Protein AF-A0A7V1ICS5-F1 (afdb_monomer_lite)

Sequence (175 aa):
MASPKKKTAAPRAAGSDAAPSGAFDLAAFSRDRLQLRTAEVECAELRRWFPEGSRPVFVVRGLNGEEFYGVREAVARRRDLQAIAGRLLSGQGEAIAEAIEE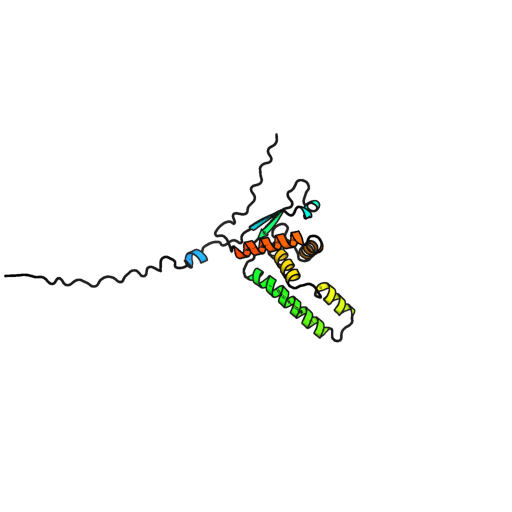FYGGVPDEYARRVEILVAGCVAPALDRPAALKIFKYFPSVGHQLAEQILRLTGEGACVGESSGCGGTPASATT

Radius of gyration: 28.71 Å; chains: 1; bounding box: 53×96×88 Å

Secondary structure (DSSP, 8-state):
--------PPPPPPPP----TT---HHHHHHS-EE--EEEEE-GGGGGGSPTTS--EEEEE---HHHHHHHHHHHHHHHHHHHHHHHHSTTS-HHHHHHHHHHTSS--HHHHHHHHHHHHHEEETBPPHHHHHHHHHH-HHHHHHHHHHHHHHHHT-PEESS-S----PPP----

pLDDT: mean 79.12, std 20.8, range [34.59, 98.62]

Structure (mmCIF, N/CA/C/O backbone):
data_AF-A0A7V1ICS5-F1
#
_entry.id   AF-A0A7V1ICS5-F1
#
loop_
_atom_site.group_PDB
_atom_site.id
_atom_site.type_symbol
_atom_site.label_atom_id
_atom_site.label_alt_id
_atom_site.label_comp_id
_atom_site.label_asym_id
_atom_site.label_entity_id
_atom_site.label_seq_id
_atom_site.pdbx_PDB_ins_code
_atom_site.Cartn_x
_atom_site.Cartn_y
_atom_site.Cartn_z
_atom_site.occupancy
_atom_site.B_iso_or_equiv
_atom_site.auth_seq_id
_atom_site.auth_comp_id
_atom_site.auth_asym_id
_atom_site.auth_atom_id
_atom_site.pdbx_PDB_model_num
ATOM 1 N N . MET A 1 1 ? -34.045 -62.809 57.192 1.00 41.44 1 MET A N 1
ATOM 2 C CA . MET A 1 1 ? -32.737 -63.004 56.525 1.00 41.44 1 MET A CA 1
ATOM 3 C C . MET A 1 1 ? -32.599 -62.002 55.381 1.00 41.44 1 MET A C 1
ATOM 5 O O . MET A 1 1 ? -33.609 -61.515 54.895 1.00 41.44 1 MET A O 1
ATOM 9 N N . ALA A 1 2 ? -31.357 -61.637 55.071 1.00 39.16 2 ALA A N 1
ATOM 10 C CA . ALA A 1 2 ? -30.881 -60.458 54.342 1.00 39.16 2 ALA A CA 1
ATOM 11 C C . ALA A 1 2 ? -31.347 -60.266 52.872 1.00 39.16 2 ALA A C 1
ATOM 13 O O . ALA A 1 2 ? -31.443 -61.233 52.130 1.00 39.16 2 ALA A O 1
ATOM 14 N N . SER A 1 3 ? -31.587 -58.988 52.511 1.00 37.19 3 SER A N 1
ATOM 15 C CA . SER A 1 3 ? -31.139 -58.172 51.344 1.00 37.19 3 SER A CA 1
ATOM 16 C C . SER A 1 3 ? -30.594 -58.821 50.041 1.00 37.19 3 SER A C 1
ATOM 18 O O . SER A 1 3 ? -29.987 -59.881 50.118 1.00 37.19 3 SER A O 1
ATOM 20 N N . PRO A 1 4 ? -30.476 -58.080 48.900 1.00 46.00 4 PRO A N 1
ATOM 21 C CA . PRO A 1 4 ? -31.303 -56.988 48.339 1.00 46.00 4 PRO A CA 1
ATOM 22 C C . PRO A 1 4 ? -31.427 -56.959 46.772 1.00 46.00 4 PRO A C 1
ATOM 24 O O . PRO A 1 4 ? -30.744 -57.660 46.036 1.00 46.00 4 PRO A O 1
ATOM 27 N N . LYS A 1 5 ? -32.296 -56.049 46.291 1.00 45.88 5 LYS A N 1
ATOM 28 C CA . LYS A 1 5 ? -32.409 -55.322 44.991 1.00 45.88 5 LYS A CA 1
ATOM 29 C C . LYS A 1 5 ? -31.424 -55.610 43.826 1.00 45.88 5 LYS A C 1
ATOM 31 O O . LYS A 1 5 ? -30.224 -55.394 43.960 1.00 45.88 5 LYS A O 1
ATOM 36 N N . LYS A 1 6 ? -31.974 -55.722 42.602 1.00 42.91 6 LYS A N 1
ATOM 37 C CA . LYS A 1 6 ? -31.404 -55.102 41.380 1.00 42.91 6 LYS A CA 1
ATOM 38 C C . LYS A 1 6 ? -32.488 -54.367 40.581 1.00 42.91 6 LYS A C 1
ATOM 40 O O . LYS A 1 6 ? -33.445 -54.963 40.107 1.00 42.91 6 LYS A O 1
ATOM 45 N N . LYS A 1 7 ? -32.321 -53.046 40.490 1.00 39.53 7 LYS A N 1
ATOM 46 C CA . LYS A 1 7 ? -33.138 -52.091 39.735 1.00 39.53 7 LYS A CA 1
ATOM 47 C C . LYS A 1 7 ? -32.432 -51.885 38.392 1.00 39.53 7 LYS A C 1
ATOM 49 O O . LYS A 1 7 ? -31.318 -51.367 38.376 1.00 39.53 7 LYS A O 1
ATOM 54 N N . THR A 1 8 ? -33.027 -52.349 37.301 1.00 40.03 8 THR A N 1
ATOM 55 C CA . THR A 1 8 ? -32.467 -52.228 35.949 1.00 40.03 8 THR A CA 1
ATOM 56 C C . THR A 1 8 ? -32.634 -50.784 35.475 1.00 40.03 8 THR A C 1
ATOM 58 O O . THR A 1 8 ? -33.755 -50.292 35.372 1.00 40.03 8 THR A O 1
ATOM 61 N N . ALA A 1 9 ? -31.521 -50.078 35.272 1.00 37.91 9 ALA A N 1
ATOM 62 C CA . ALA A 1 9 ? -31.501 -48.704 34.782 1.00 37.91 9 ALA A CA 1
ATOM 63 C C . ALA A 1 9 ? -31.529 -48.675 33.245 1.00 37.91 9 ALA A C 1
ATOM 65 O O . ALA A 1 9 ? -30.854 -49.470 32.593 1.00 37.91 9 ALA A O 1
ATOM 66 N N . ALA A 1 10 ? -32.317 -47.748 32.698 1.00 40.50 10 ALA A N 1
ATOM 67 C CA . ALA A 1 10 ? -32.414 -47.425 31.278 1.00 40.50 10 ALA A CA 1
ATOM 68 C C . ALA A 1 10 ? -31.088 -46.862 30.716 1.00 40.50 10 ALA A C 1
ATOM 70 O O . ALA A 1 10 ? -30.304 -46.284 31.477 1.00 40.50 10 ALA A O 1
ATOM 71 N N . PRO A 1 11 ? -30.830 -46.993 29.400 1.00 39.47 11 PRO A N 1
ATOM 72 C CA . PRO A 1 11 ? -29.619 -46.469 28.785 1.00 39.47 11 PRO A CA 1
ATOM 73 C C . PRO A 1 11 ? -29.602 -44.936 28.824 1.00 39.47 11 PRO A C 1
ATOM 75 O O . PRO A 1 11 ? -30.576 -44.255 28.505 1.00 39.47 11 PRO A O 1
ATOM 78 N N . ARG A 1 12 ? -28.458 -44.417 29.266 1.00 34.59 12 ARG A N 1
ATOM 79 C CA . ARG A 1 12 ? -28.124 -43.003 29.431 1.00 34.59 12 ARG A CA 1
ATOM 80 C C . ARG A 1 12 ? -28.048 -42.343 28.049 1.00 34.59 12 ARG A C 1
ATOM 82 O O . ARG A 1 12 ? -27.371 -42.863 27.166 1.00 34.59 12 ARG A O 1
ATOM 89 N N . ALA A 1 13 ? -28.752 -41.224 27.882 1.00 39.72 13 ALA A N 1
ATOM 90 C CA . ALA A 1 13 ? -28.724 -40.402 26.677 1.00 39.72 13 ALA A CA 1
ATOM 91 C C . ALA A 1 13 ? -27.282 -40.061 26.265 1.00 39.72 13 ALA A C 1
ATOM 93 O O . ALA A 1 13 ? -26.437 -39.778 27.121 1.00 39.72 13 ALA A O 1
ATOM 94 N N . ALA A 1 14 ? -27.039 -40.116 24.954 1.00 39.94 14 ALA A N 1
ATOM 95 C CA . ALA A 1 14 ? -25.795 -39.725 24.313 1.00 39.94 14 ALA A CA 1
ATOM 96 C C . ALA A 1 14 ? -25.357 -38.340 24.807 1.00 39.94 14 ALA A C 1
ATOM 98 O O . ALA A 1 14 ? -26.147 -37.394 24.834 1.00 39.94 14 ALA A O 1
ATOM 99 N N . GLY A 1 15 ? -24.104 -38.270 25.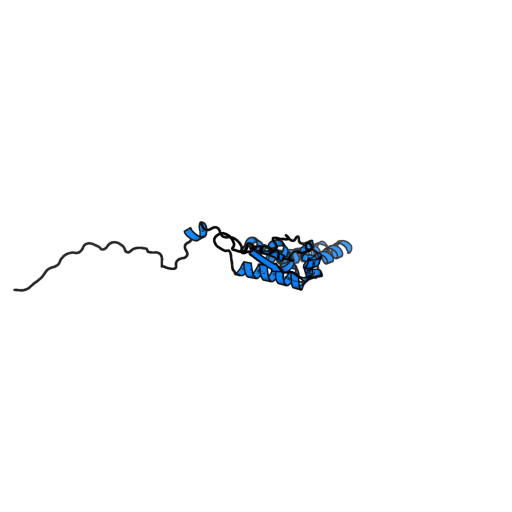256 1.00 39.50 15 GLY A N 1
ATOM 100 C CA . GLY A 1 15 ? -23.466 -37.044 25.702 1.00 39.50 15 GLY A CA 1
ATOM 101 C C . GLY A 1 15 ? -23.494 -35.988 24.605 1.00 39.50 15 GLY A C 1
ATOM 102 O O . GLY A 1 15 ? -23.328 -36.294 23.427 1.00 39.50 15 GLY A O 1
ATOM 103 N N . SER A 1 16 ? -23.725 -34.753 25.036 1.00 46.81 16 SER A N 1
ATOM 104 C CA . SER A 1 16 ? -23.629 -33.539 24.244 1.00 46.81 16 SER A CA 1
ATOM 105 C C . SER A 1 16 ? -22.319 -33.496 23.463 1.00 46.81 16 SER A C 1
ATOM 107 O O . SER A 1 16 ? -21.244 -33.430 24.065 1.00 46.81 16 SER A O 1
ATOM 109 N N . ASP A 1 17 ? -22.426 -33.458 22.140 1.00 46.72 17 ASP A N 1
ATOM 110 C CA . ASP A 1 17 ? -21.355 -33.043 21.240 1.00 46.72 17 ASP A CA 1
ATOM 111 C C . ASP A 1 17 ? -21.204 -31.516 21.352 1.00 46.72 17 ASP A C 1
ATOM 113 O O . ASP A 1 17 ? -21.601 -30.735 20.489 1.00 46.72 17 ASP A O 1
ATOM 117 N N . ALA A 1 18 ? -20.769 -31.066 22.529 1.00 53.94 18 ALA A N 1
ATOM 118 C CA . ALA A 1 18 ? -20.377 -29.689 22.733 1.00 53.94 18 ALA A CA 1
ATOM 119 C C . ALA A 1 18 ? -19.012 -29.536 22.067 1.00 53.94 18 ALA A C 1
ATOM 121 O O . ALA A 1 18 ? -18.021 -30.088 22.552 1.00 53.94 18 ALA A O 1
ATOM 122 N N . ALA A 1 19 ? -18.979 -28.811 20.945 1.00 52.47 19 ALA A N 1
ATOM 123 C CA . ALA A 1 19 ? -17.743 -28.352 20.326 1.00 52.47 19 ALA A CA 1
ATOM 124 C C . ALA A 1 19 ? -16.779 -27.853 21.421 1.00 52.47 19 ALA A C 1
ATOM 126 O O . ALA A 1 19 ? -17.234 -27.199 22.369 1.00 52.47 19 ALA A O 1
ATOM 127 N N . PRO A 1 20 ? -15.474 -28.174 21.344 1.00 57.44 20 PRO A N 1
ATOM 128 C CA . PRO A 1 20 ? -14.544 -27.840 22.413 1.00 57.44 20 PRO A CA 1
ATOM 129 C C . PRO A 1 20 ? -14.607 -26.334 22.678 1.00 57.44 20 PRO A C 1
ATOM 131 O O . PRO A 1 20 ? -14.539 -25.537 21.743 1.00 57.44 20 PRO A O 1
ATOM 134 N N . SER A 1 21 ? -14.777 -25.938 23.942 1.00 62.06 21 SER A N 1
ATOM 135 C CA . SER A 1 21 ? -14.784 -24.536 24.363 1.00 62.06 21 SER A CA 1
ATOM 136 C C . SER A 1 21 ? -13.425 -23.918 24.019 1.00 62.06 21 SER A C 1
ATOM 138 O O . SER A 1 21 ? -12.446 -24.137 24.732 1.00 62.06 21 SER A O 1
ATOM 140 N N . GLY A 1 22 ? -13.356 -23.236 22.874 1.00 69.25 22 GLY A N 1
ATOM 141 C CA . GLY A 1 22 ? -12.111 -22.808 22.225 1.00 69.25 22 GLY A CA 1
ATOM 142 C C . GLY A 1 22 ? -12.041 -23.098 20.718 1.00 69.25 22 GLY A C 1
ATOM 143 O O . GLY A 1 22 ? -11.083 -22.683 20.072 1.00 69.25 22 GLY A O 1
ATOM 144 N N . ALA A 1 23 ? -13.028 -23.789 20.139 1.00 87.69 23 ALA A N 1
ATOM 145 C CA . ALA A 1 23 ? -13.148 -23.943 18.693 1.00 87.69 23 ALA A CA 1
ATOM 146 C C . ALA A 1 23 ? -13.388 -22.586 18.012 1.00 87.69 23 ALA A C 1
ATOM 148 O O . ALA A 1 23 ? -14.118 -21.738 18.525 1.00 87.69 23 ALA A O 1
ATOM 149 N N . PHE A 1 24 ? -12.789 -22.396 16.837 1.00 90.81 24 PHE A N 1
ATOM 150 C CA . PHE A 1 24 ? -13.015 -21.211 16.016 1.00 90.81 24 PHE A CA 1
ATOM 151 C C . PHE A 1 24 ? -14.467 -21.174 15.517 1.00 90.81 24 PHE A C 1
ATOM 153 O O . PHE A 1 24 ? -14.910 -22.096 14.828 1.00 90.81 24 PHE A O 1
ATOM 160 N N . ASP A 1 25 ? -15.203 -20.110 15.845 1.00 93.00 25 ASP A N 1
ATOM 161 C CA . ASP A 1 25 ? -16.579 -19.922 15.382 1.00 93.00 25 ASP A CA 1
ATOM 162 C C . ASP A 1 25 ? -16.593 -19.436 13.922 1.00 93.00 25 ASP A C 1
ATOM 164 O O . ASP A 1 25 ? -16.607 -18.238 13.628 1.00 93.00 25 ASP A O 1
ATOM 168 N N . LEU A 1 26 ? -16.598 -20.397 12.992 1.00 93.62 26 LEU A N 1
ATOM 169 C CA . LEU A 1 26 ? -16.688 -20.141 11.549 1.00 93.62 26 LEU A CA 1
ATOM 170 C C . LEU A 1 26 ? -17.948 -19.359 11.169 1.00 93.62 26 LEU A C 1
ATOM 172 O O . LEU A 1 26 ? -17.922 -18.571 10.220 1.00 93.62 26 LEU A O 1
ATOM 176 N N . ALA A 1 27 ? -19.053 -19.580 11.882 1.00 92.69 27 ALA A N 1
ATOM 177 C CA . ALA A 1 27 ? -20.317 -18.939 11.570 1.00 92.69 27 ALA A CA 1
ATOM 178 C C . ALA A 1 27 ? -20.298 -17.465 11.990 1.00 92.69 27 ALA A C 1
ATOM 180 O O . ALA A 1 27 ? -20.781 -16.626 11.235 1.00 92.69 27 ALA A O 1
ATOM 181 N N . ALA A 1 28 ? -19.726 -17.135 13.152 1.00 89.19 28 ALA A N 1
ATOM 182 C CA . ALA A 1 28 ? -19.505 -15.747 13.558 1.00 89.19 28 ALA A CA 1
ATOM 183 C C . ALA A 1 28 ? -18.521 -15.042 12.620 1.00 89.19 28 ALA A C 1
ATOM 185 O O . ALA A 1 28 ? -18.873 -14.013 12.050 1.00 89.19 28 ALA A O 1
ATOM 186 N N . PHE A 1 29 ? -17.361 -15.649 12.350 1.00 91.81 29 PHE A N 1
ATOM 187 C CA . PHE A 1 29 ? -16.353 -15.071 11.458 1.00 91.81 29 PHE A CA 1
ATOM 188 C C . PHE A 1 29 ? -16.905 -14.733 10.065 1.00 91.81 29 PHE A C 1
ATOM 190 O O . PHE A 1 29 ? -16.600 -13.681 9.516 1.00 91.81 29 PHE A O 1
ATOM 197 N N . SER A 1 30 ? -17.746 -15.607 9.505 1.00 91.69 30 SER A N 1
ATOM 198 C CA . SER A 1 30 ? -18.333 -15.399 8.174 1.00 91.69 30 SER A CA 1
ATOM 199 C C . SER A 1 30 ? -19.430 -14.328 8.148 1.00 91.69 30 SER A C 1
ATOM 201 O O . SER A 1 30 ? -19.736 -13.797 7.083 1.00 91.69 30 SER A O 1
ATOM 203 N N . ARG A 1 31 ? -20.064 -14.039 9.292 1.00 92.88 31 ARG A N 1
ATOM 204 C CA . ARG A 1 31 ? -21.103 -13.002 9.409 1.00 92.88 31 ARG A CA 1
ATOM 205 C C . ARG A 1 31 ? -20.524 -11.629 9.729 1.00 92.88 31 ARG A C 1
ATOM 207 O O . ARG A 1 31 ? -21.121 -10.623 9.351 1.00 92.88 31 ARG A O 1
ATOM 214 N N . ASP A 1 32 ? -19.414 -11.589 10.455 1.00 92.88 32 ASP A N 1
ATOM 215 C CA . ASP A 1 32 ? -18.827 -10.350 10.940 1.00 92.88 32 ASP A CA 1
ATOM 216 C C . ASP A 1 32 ? -18.281 -9.491 9.795 1.00 92.88 32 ASP A C 1
ATOM 218 O O . ASP A 1 32 ? -17.622 -9.960 8.865 1.00 92.88 32 ASP A O 1
ATOM 222 N N . ARG A 1 33 ? -18.526 -8.179 9.878 1.00 91.38 33 ARG A N 1
ATOM 223 C CA . ARG A 1 33 ? -17.944 -7.220 8.939 1.00 91.38 33 ARG A CA 1
ATOM 224 C C . ARG A 1 33 ? -16.514 -6.914 9.364 1.00 91.38 33 ARG A C 1
ATOM 226 O O . ARG A 1 33 ? -16.293 -6.177 10.323 1.00 91.38 33 ARG A O 1
ATOM 233 N N . LEU A 1 34 ? -15.563 -7.455 8.613 1.00 92.44 34 LEU A N 1
ATOM 234 C CA . LEU A 1 34 ? -14.142 -7.189 8.790 1.00 92.44 34 LEU A CA 1
ATOM 235 C C . LEU A 1 34 ? -13.733 -5.947 7.995 1.00 92.44 34 LEU A C 1
ATOM 237 O O . LEU A 1 34 ? -13.977 -5.860 6.791 1.00 92.44 34 LEU A O 1
ATOM 241 N N . GLN A 1 35 ? -13.103 -4.987 8.667 1.00 92.31 35 GLN A N 1
ATOM 242 C CA . GLN A 1 35 ? -12.576 -3.773 8.050 1.00 92.31 35 GLN A CA 1
ATOM 243 C C . GLN A 1 35 ? -11.074 -3.654 8.282 1.00 92.31 35 GLN A C 1
ATOM 245 O O . GLN A 1 35 ? -10.571 -3.899 9.382 1.00 92.31 35 GLN A O 1
ATOM 250 N N . LEU A 1 36 ? -10.349 -3.258 7.237 1.00 95.19 36 LEU A N 1
ATOM 251 C CA . LEU A 1 36 ? -8.921 -2.979 7.343 1.00 95.19 36 LEU A CA 1
ATOM 252 C C . LEU A 1 36 ? -8.712 -1.785 8.271 1.00 95.19 36 LEU A C 1
ATOM 254 O O . LEU A 1 36 ? -9.399 -0.770 8.163 1.00 95.19 36 LEU A O 1
ATOM 258 N N . ARG A 1 37 ? -7.750 -1.915 9.181 1.00 95.50 37 ARG A N 1
ATOM 259 C CA . ARG A 1 37 ? -7.400 -0.844 10.112 1.00 95.50 37 ARG A CA 1
ATOM 260 C C . ARG A 1 37 ? -6.864 0.362 9.354 1.00 95.50 37 ARG A C 1
ATOM 262 O O . ARG A 1 37 ? -6.141 0.194 8.371 1.00 95.50 37 ARG A O 1
ATOM 269 N N . THR A 1 38 ? -7.166 1.551 9.861 1.00 96.69 38 THR A N 1
ATOM 270 C CA . THR A 1 38 ? -6.653 2.834 9.378 1.00 96.69 38 THR A CA 1
ATOM 271 C C . THR A 1 38 ? -5.804 3.509 10.453 1.00 96.69 38 THR A C 1
ATOM 273 O O . THR A 1 38 ? -5.963 3.242 11.645 1.00 96.69 38 THR A O 1
ATOM 276 N N . ALA A 1 39 ? -4.886 4.381 10.044 1.00 96.94 39 ALA A N 1
ATOM 277 C CA . ALA A 1 39 ? -4.153 5.252 10.955 1.00 96.94 39 ALA A CA 1
ATOM 278 C C . ALA A 1 39 ? -3.798 6.583 10.293 1.00 96.94 39 ALA A C 1
ATOM 280 O O . ALA A 1 39 ? -3.564 6.646 9.085 1.00 96.94 39 ALA A O 1
ATOM 281 N N . GLU A 1 40 ? -3.707 7.621 11.118 1.00 97.75 40 GLU A N 1
ATOM 282 C CA . GLU A 1 40 ? -3.146 8.916 10.747 1.00 97.75 40 GLU A CA 1
ATOM 283 C C . GLU A 1 40 ? -1.628 8.922 10.965 1.00 97.75 40 GLU A C 1
ATOM 285 O O . GLU A 1 40 ? -1.128 8.486 12.003 1.00 97.75 40 GLU A O 1
ATOM 290 N N . VAL A 1 41 ? -0.894 9.438 9.984 1.00 97.44 41 VAL A N 1
ATOM 291 C CA . VAL A 1 41 ? 0.560 9.603 10.006 1.00 97.44 41 VAL A CA 1
ATOM 292 C C . VAL A 1 41 ? 0.874 11.057 9.712 1.00 97.44 41 VAL A C 1
ATOM 294 O O . VAL A 1 41 ? 0.573 11.555 8.631 1.00 97.44 41 VAL A O 1
ATOM 297 N N . GLU A 1 42 ? 1.472 11.752 10.672 1.00 96.81 42 GLU A N 1
ATOM 298 C CA . GLU A 1 42 ? 1.903 13.133 10.472 1.00 96.81 42 GLU A CA 1
ATOM 299 C C . GLU A 1 42 ? 3.230 13.177 9.699 1.00 96.81 42 GLU A C 1
ATOM 301 O O . GLU A 1 42 ? 4.184 12.476 10.041 1.00 96.81 42 GLU A O 1
ATOM 306 N N . CYS A 1 43 ? 3.269 13.994 8.645 1.00 95.88 43 CYS A N 1
ATOM 307 C CA . CYS A 1 43 ? 4.381 14.146 7.706 1.00 95.88 43 CYS A CA 1
ATOM 308 C C . CYS A 1 43 ? 4.789 15.625 7.624 1.00 95.88 43 CYS A C 1
ATOM 310 O O . CYS A 1 43 ? 4.509 16.317 6.638 1.00 95.88 43 CYS A O 1
ATOM 312 N N . ALA A 1 44 ? 5.420 16.131 8.685 1.00 95.12 44 ALA A N 1
ATOM 313 C CA . ALA A 1 44 ? 5.779 17.544 8.831 1.00 95.12 44 ALA A CA 1
ATOM 314 C C . ALA A 1 44 ? 6.664 18.067 7.682 1.00 95.12 44 ALA A C 1
ATOM 316 O O . ALA A 1 44 ? 6.535 19.214 7.257 1.00 95.12 44 ALA A O 1
ATOM 317 N N . GLU A 1 45 ? 7.507 17.213 7.110 1.00 96.00 45 GLU A N 1
ATOM 318 C CA . GLU A 1 45 ? 8.402 17.516 5.992 1.00 96.00 45 GLU A CA 1
ATOM 319 C C . GLU A 1 45 ? 7.642 17.872 4.707 1.00 96.00 45 GLU A C 1
ATOM 321 O O . GLU A 1 45 ? 8.155 18.5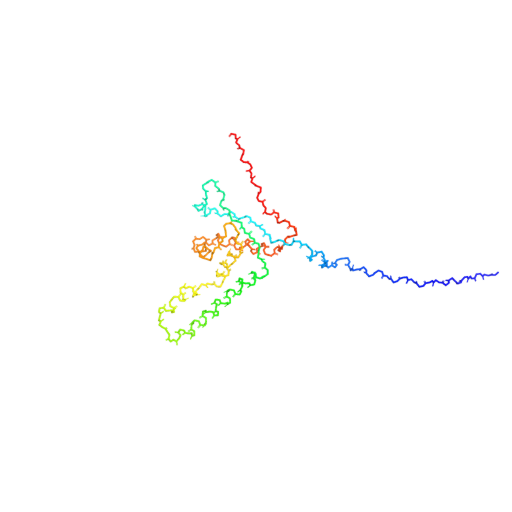93 3.848 1.00 96.00 45 GLU A O 1
ATOM 326 N N . LEU A 1 46 ? 6.396 17.408 4.580 1.00 96.12 46 LEU A N 1
ATOM 327 C CA . LEU A 1 46 ? 5.535 17.675 3.432 1.00 96.12 46 LEU A CA 1
ATOM 328 C C . LEU A 1 46 ? 4.612 18.884 3.640 1.00 96.12 46 LEU A C 1
ATOM 330 O O . LEU A 1 46 ? 3.812 19.196 2.758 1.00 96.12 46 LEU A O 1
ATOM 334 N N . ARG A 1 47 ? 4.738 19.612 4.760 1.00 95.06 47 ARG A N 1
ATOM 335 C CA . ARG A 1 47 ? 3.839 20.708 5.169 1.00 95.06 47 ARG A CA 1
ATOM 336 C C . ARG A 1 47 ? 3.511 21.709 4.065 1.00 95.06 47 ARG A C 1
ATOM 338 O O . ARG A 1 47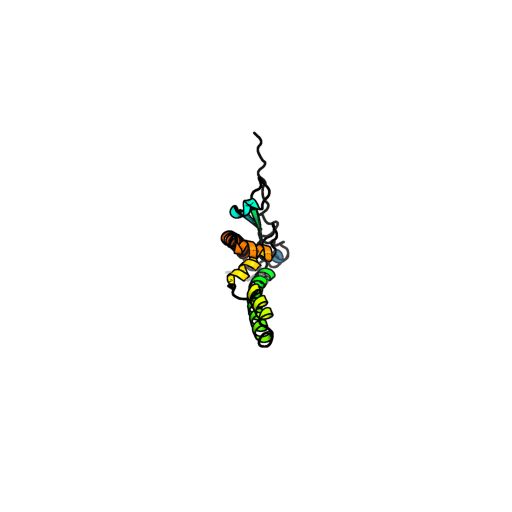 ? 2.360 22.126 3.967 1.00 95.06 47 ARG A O 1
ATOM 345 N N . ARG A 1 48 ? 4.495 22.074 3.236 1.00 96.44 48 ARG A N 1
ATOM 346 C CA . ARG A 1 48 ? 4.346 23.059 2.145 1.00 96.44 48 ARG A CA 1
ATOM 347 C C . ARG A 1 48 ? 3.330 22.666 1.065 1.00 96.44 48 ARG A C 1
ATOM 349 O O . ARG A 1 48 ? 2.958 23.517 0.267 1.00 96.44 48 ARG A O 1
ATOM 356 N N . TRP A 1 49 ? 2.938 21.393 0.992 1.00 95.94 49 TRP A N 1
ATOM 357 C CA . TRP A 1 49 ? 1.933 20.890 0.048 1.00 95.94 49 TRP A CA 1
ATOM 358 C C . TRP A 1 49 ? 0.562 20.659 0.694 1.00 95.94 49 TRP A C 1
ATOM 360 O O . TRP A 1 49 ? -0.363 20.232 0.010 1.00 95.94 49 TRP A O 1
ATOM 370 N N . PHE A 1 50 ? 0.418 20.959 1.986 1.00 94.12 50 PHE A N 1
ATOM 371 C CA . PHE A 1 50 ? -0.860 20.935 2.691 1.00 94.12 50 PHE A CA 1
ATOM 372 C C . PHE A 1 50 ? -1.420 22.355 2.841 1.00 94.12 50 PHE A C 1
ATOM 374 O O . PHE A 1 50 ? -0.633 23.301 2.945 1.00 94.12 50 PHE A O 1
ATOM 381 N N . PRO A 1 51 ? -2.756 22.527 2.908 1.00 94.31 51 PRO A N 1
ATOM 382 C CA . PRO A 1 51 ? -3.379 23.830 3.132 1.00 94.31 51 PRO A CA 1
ATOM 383 C C . PRO A 1 51 ? -2.793 24.558 4.344 1.00 94.31 51 PRO A C 1
ATOM 385 O O . PRO A 1 51 ? -2.489 23.937 5.371 1.00 94.31 51 PRO A O 1
ATOM 388 N N . GLU A 1 52 ? -2.648 25.875 4.254 1.00 91.94 52 GLU A N 1
ATOM 389 C CA . GLU A 1 52 ? -2.166 26.690 5.368 1.00 91.94 52 GLU A CA 1
ATOM 390 C C . GLU A 1 52 ? -3.042 26.486 6.618 1.00 91.94 52 GLU A C 1
ATOM 392 O O . GLU A 1 52 ? -4.237 26.216 6.528 1.00 91.94 52 GLU A O 1
ATOM 397 N N . GLY A 1 53 ? -2.427 26.474 7.802 1.00 89.38 53 GLY A N 1
ATOM 398 C CA . GLY A 1 53 ? -3.108 26.156 9.067 1.00 89.38 53 GLY A CA 1
ATOM 399 C C . GLY A 1 53 ? -3.481 24.678 9.307 1.00 89.38 53 GLY A C 1
ATOM 400 O O . GLY A 1 53 ? -3.707 24.310 10.453 1.00 89.38 53 GLY A O 1
ATOM 401 N N . SER A 1 54 ? -3.485 23.802 8.291 1.00 92.06 54 SER A N 1
ATOM 402 C CA . SER A 1 54 ? -3.822 22.371 8.476 1.00 92.06 54 SER A CA 1
ATOM 403 C C . SER A 1 54 ? -2.673 21.500 9.019 1.00 92.06 54 SER A C 1
ATOM 405 O O . SER A 1 54 ? -1.495 21.832 8.869 1.00 92.06 54 SER A O 1
ATOM 407 N N . ARG A 1 55 ? -3.001 20.355 9.63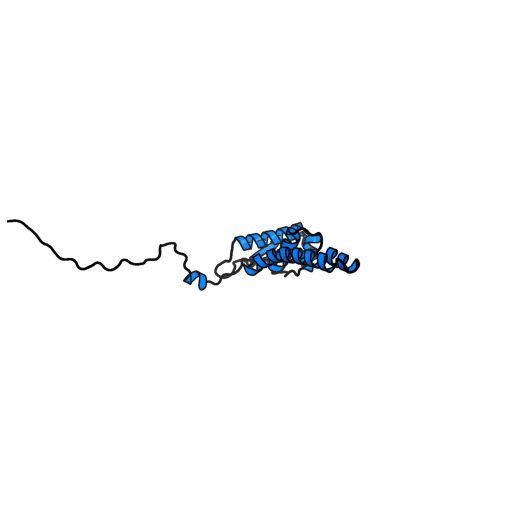7 1.00 93.81 55 ARG A N 1
ATOM 408 C CA . ARG A 1 55 ? -2.008 19.331 10.009 1.00 93.81 55 ARG A CA 1
ATOM 409 C C . ARG A 1 55 ? -1.632 18.501 8.769 1.00 93.81 55 ARG A C 1
ATOM 411 O O . ARG A 1 55 ? -2.543 18.021 8.095 1.00 93.81 55 ARG A O 1
ATOM 418 N N . PRO A 1 56 ? -0.336 18.302 8.458 1.00 95.75 56 PRO A N 1
ATOM 419 C CA . PRO A 1 56 ? 0.088 17.548 7.281 1.00 95.75 56 PRO A CA 1
ATOM 420 C C . PRO A 1 56 ? -0.013 16.039 7.529 1.00 95.75 56 PRO A C 1
ATOM 422 O O . PRO A 1 56 ? 0.984 15.374 7.795 1.00 95.75 56 PRO A O 1
ATOM 425 N N . VAL A 1 57 ? -1.234 15.510 7.503 1.00 97.38 57 VAL A N 1
ATOM 426 C CA . VAL A 1 57 ? -1.536 14.121 7.869 1.00 97.38 57 VAL A CA 1
ATOM 427 C C . VAL A 1 57 ? -1.868 13.288 6.637 1.00 97.38 57 VAL A C 1
ATOM 429 O O . VAL A 1 57 ? -2.655 13.698 5.786 1.00 97.38 57 VAL A O 1
ATOM 432 N N . PHE A 1 58 ? -1.290 12.092 6.585 1.00 97.94 58 PHE A N 1
ATOM 433 C CA . PHE A 1 58 ? -1.703 11.006 5.708 1.00 97.94 58 PHE A CA 1
ATOM 434 C C . PHE A 1 58 ? -2.596 10.033 6.474 1.00 97.94 58 PHE A C 1
ATOM 436 O O . PHE A 1 58 ? -2.239 9.579 7.557 1.00 97.94 58 PHE A O 1
ATOM 443 N N . VAL A 1 59 ? -3.722 9.650 5.884 1.00 98.06 59 VAL A N 1
ATOM 444 C CA . VAL A 1 59 ? -4.506 8.493 6.310 1.00 98.06 59 VAL A CA 1
ATOM 445 C C . VAL A 1 59 ? -4.045 7.294 5.498 1.00 98.06 59 VAL A C 1
ATOM 447 O O . VAL A 1 59 ? -4.110 7.300 4.265 1.00 98.06 59 VAL A O 1
ATOM 450 N N . VAL A 1 60 ? -3.592 6.257 6.191 1.00 98.44 60 VAL A N 1
ATOM 451 C CA . VAL A 1 60 ? -3.190 4.983 5.591 1.00 98.44 60 VAL A CA 1
ATOM 452 C C . VAL A 1 60 ? -4.026 3.840 6.144 1.00 98.44 60 VAL A C 1
ATOM 454 O O . VAL A 1 60 ? -4.631 3.969 7.208 1.00 98.44 60 VAL A O 1
ATOM 457 N N . ARG A 1 61 ? -4.040 2.708 5.443 1.00 98.06 61 ARG A N 1
ATOM 458 C CA . ARG A 1 61 ? -4.706 1.479 5.877 1.00 98.06 61 ARG A CA 1
ATOM 459 C C . ARG A 1 61 ? -3.811 0.255 5.747 1.00 98.06 61 ARG A C 1
ATOM 461 O O . ARG A 1 61 ? -2.854 0.264 4.979 1.00 98.06 61 ARG A O 1
ATOM 468 N N . GLY A 1 62 ? -4.164 -0.812 6.459 1.00 97.81 62 GLY A N 1
ATOM 469 C CA . GLY A 1 62 ? -3.623 -2.142 6.183 1.00 97.81 62 GLY A CA 1
ATOM 470 C C . GLY A 1 62 ? -3.990 -2.629 4.775 1.00 97.81 62 GLY A C 1
ATOM 471 O O . GLY A 1 62 ? -4.964 -2.164 4.175 1.00 97.81 62 GLY A O 1
ATOM 472 N N . LEU A 1 63 ? -3.210 -3.573 4.256 1.00 98.12 63 LEU A N 1
ATOM 473 C CA . LEU A 1 63 ? -3.468 -4.250 2.987 1.00 98.12 63 LEU A CA 1
ATOM 474 C C . LEU A 1 63 ? -4.336 -5.491 3.212 1.00 98.12 63 LEU A C 1
ATOM 476 O O . LEU A 1 63 ? -4.200 -6.175 4.228 1.00 98.12 63 LEU A O 1
ATOM 480 N N . ASN A 1 64 ? -5.205 -5.807 2.255 1.00 96.62 64 ASN A N 1
ATOM 481 C CA . ASN A 1 64 ? -5.842 -7.123 2.207 1.00 96.62 64 ASN A CA 1
ATOM 482 C C . ASN A 1 64 ? -4.880 -8.179 1.617 1.00 96.62 64 ASN A C 1
ATOM 484 O O . ASN A 1 64 ? -3.761 -7.866 1.207 1.00 96.62 64 ASN A O 1
ATOM 488 N N . GLY A 1 65 ? -5.307 -9.446 1.578 1.00 95.31 65 GLY A N 1
ATOM 489 C CA . GLY A 1 65 ? -4.470 -10.542 1.080 1.00 95.31 65 GLY A CA 1
ATOM 490 C C . GLY A 1 65 ? -4.044 -10.378 -0.383 1.00 95.31 65 GLY A C 1
ATOM 491 O O . GLY A 1 65 ? -2.871 -10.567 -0.700 1.00 95.31 65 GLY A O 1
ATOM 492 N N . GLU A 1 66 ? -4.967 -9.987 -1.264 1.00 96.44 66 GLU A N 1
ATOM 493 C CA . GLU A 1 66 ? -4.686 -9.803 -2.694 1.00 96.44 66 GLU A CA 1
ATOM 494 C C . GLU A 1 66 ? -3.694 -8.665 -2.931 1.00 96.44 66 GLU A C 1
ATOM 496 O O . GLU A 1 66 ? -2.755 -8.813 -3.706 1.00 96.44 66 GLU A O 1
ATOM 501 N N . GLU A 1 67 ? -3.843 -7.555 -2.215 1.00 96.88 67 GLU A N 1
ATOM 502 C CA . GLU A 1 67 ? -2.922 -6.422 -2.268 1.00 96.88 67 GLU A CA 1
ATOM 503 C C . GLU A 1 67 ? -1.554 -6.797 -1.704 1.00 96.88 67 GLU A C 1
ATOM 505 O O . GLU A 1 67 ? -0.532 -6.516 -2.326 1.00 96.88 67 GLU A O 1
ATOM 510 N N . PHE A 1 68 ? -1.516 -7.474 -0.553 1.00 95.56 68 PHE A N 1
ATOM 511 C CA . PHE A 1 68 ? -0.273 -7.881 0.096 1.00 95.56 68 PHE A CA 1
ATOM 512 C C . PHE A 1 68 ? 0.570 -8.806 -0.788 1.00 95.56 68 PHE A C 1
ATOM 514 O O . PHE A 1 68 ? 1.788 -8.638 -0.879 1.00 95.56 68 PHE A O 1
ATOM 521 N N . TYR A 1 69 ? -0.053 -9.772 -1.463 1.00 94.50 69 TYR A N 1
ATOM 522 C CA . TYR A 1 69 ? 0.660 -10.597 -2.436 1.00 94.50 69 TYR A CA 1
ATOM 523 C C . TYR A 1 69 ? 0.871 -9.860 -3.761 1.00 94.50 69 TYR A C 1
ATOM 525 O O . TYR A 1 69 ? 1.934 -9.995 -4.359 1.00 94.50 69 TYR A O 1
ATOM 533 N N . GLY A 1 70 ? -0.050 -8.990 -4.170 1.00 93.31 70 GLY A N 1
ATOM 534 C CA . GLY A 1 70 ? 0.070 -8.152 -5.361 1.00 93.31 70 GLY A CA 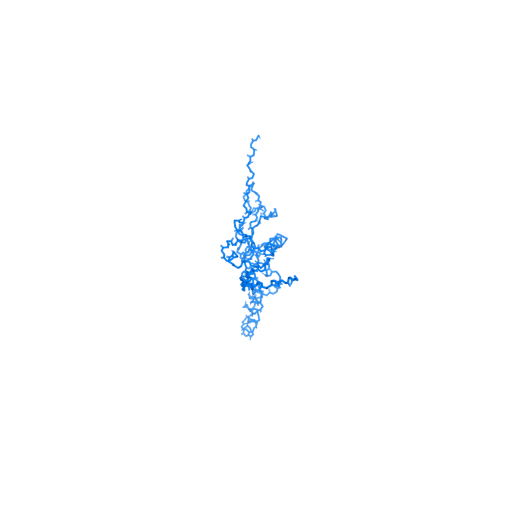1
ATOM 535 C C . GLY A 1 70 ? 1.305 -7.250 -5.342 1.00 93.31 70 GLY A C 1
ATOM 536 O O . GLY A 1 70 ? 2.010 -7.176 -6.352 1.00 93.31 70 GLY A O 1
ATOM 537 N N . VAL A 1 71 ? 1.623 -6.634 -4.195 1.00 92.88 71 VAL A N 1
ATOM 538 C CA . VAL A 1 71 ? 2.839 -5.817 -4.026 1.00 92.88 71 VAL A CA 1
ATOM 539 C C . VAL A 1 71 ? 4.120 -6.656 -4.045 1.00 92.88 71 VAL A C 1
ATOM 541 O O . VAL A 1 71 ? 5.162 -6.171 -4.479 1.00 92.88 71 VAL A O 1
ATOM 544 N N . ARG A 1 72 ? 4.069 -7.923 -3.609 1.00 88.94 72 ARG A N 1
ATOM 545 C CA . ARG A 1 72 ? 5.218 -8.848 -3.673 1.00 88.94 72 ARG A CA 1
ATOM 546 C C . ARG A 1 72 ? 5.452 -9.327 -5.101 1.00 88.94 72 ARG A C 1
ATOM 548 O O . ARG A 1 72 ? 6.580 -9.293 -5.583 1.00 88.94 72 ARG A O 1
ATOM 555 N N . GLU A 1 73 ? 4.379 -9.692 -5.790 1.00 87.06 73 GLU A N 1
ATOM 556 C CA . GLU A 1 73 ? 4.415 -10.123 -7.185 1.00 87.06 73 GLU A CA 1
ATOM 557 C C . GLU A 1 73 ? 4.816 -8.991 -8.130 1.00 87.06 73 GLU A C 1
ATOM 559 O O . GLU A 1 73 ? 5.462 -9.239 -9.139 1.00 87.06 73 GLU A O 1
ATOM 564 N N . ALA A 1 74 ? 4.498 -7.732 -7.816 1.00 79.31 74 ALA A N 1
ATOM 565 C CA . ALA A 1 74 ? 4.948 -6.590 -8.612 1.00 79.31 74 ALA A CA 1
ATOM 566 C C . ALA A 1 74 ? 6.482 -6.521 -8.732 1.00 79.31 74 ALA A C 1
ATOM 568 O O . ALA A 1 74 ? 7.003 -6.168 -9.790 1.00 79.31 74 ALA A O 1
ATOM 569 N N . VAL A 1 75 ? 7.204 -6.926 -7.683 1.00 77.44 75 VAL A N 1
ATOM 570 C CA . VAL A 1 75 ? 8.670 -7.017 -7.693 1.00 77.44 75 VAL A CA 1
ATOM 571 C C . VAL A 1 75 ? 9.144 -8.153 -8.602 1.00 77.44 75 VAL A C 1
ATOM 573 O O . VAL A 1 75 ? 10.041 -7.947 -9.419 1.00 77.44 75 VAL A O 1
ATOM 576 N N . ALA A 1 76 ? 8.515 -9.329 -8.510 1.00 76.88 76 ALA A N 1
ATOM 577 C CA . ALA A 1 76 ? 8.829 -10.478 -9.360 1.00 76.88 76 ALA A CA 1
ATOM 578 C C . ALA A 1 76 ? 8.541 -10.180 -10.841 1.00 76.88 76 ALA A C 1
ATOM 580 O O . ALA A 1 76 ? 9.434 -10.293 -11.677 1.00 76.88 76 ALA A O 1
ATOM 581 N N . ARG A 1 77 ? 7.349 -9.652 -11.152 1.00 75.19 77 ARG A N 1
ATOM 582 C CA . ARG A 1 77 ? 6.968 -9.223 -12.507 1.00 75.19 77 ARG A CA 1
ATOM 583 C C . ARG A 1 77 ? 7.931 -8.192 -13.079 1.00 75.19 77 ARG A C 1
ATOM 585 O O . ARG A 1 77 ? 8.225 -8.237 -14.267 1.00 75.19 77 ARG A O 1
ATOM 592 N N . ARG A 1 78 ? 8.438 -7.263 -12.264 1.00 75.19 78 ARG A N 1
ATOM 593 C CA . ARG A 1 78 ? 9.445 -6.294 -12.714 1.00 75.19 78 ARG A CA 1
ATOM 594 C C . ARG A 1 78 ? 10.745 -6.983 -13.138 1.00 75.19 78 ARG A C 1
ATOM 596 O O . ARG A 1 78 ? 11.277 -6.631 -14.186 1.00 75.19 78 ARG A O 1
ATOM 603 N N . ARG A 1 79 ? 11.232 -7.962 -12.370 1.00 72.75 79 ARG A N 1
ATOM 604 C CA . ARG A 1 79 ? 12.417 -8.759 -12.739 1.00 72.75 79 ARG A CA 1
ATOM 605 C C . ARG A 1 79 ? 12.181 -9.563 -14.016 1.00 72.75 79 ARG A C 1
ATOM 607 O O . ARG A 1 79 ? 13.042 -9.584 -14.891 1.00 72.75 79 ARG A O 1
ATOM 614 N N . ASP A 1 80 ? 11.005 -10.167 -14.153 1.00 75.06 80 ASP A N 1
ATOM 615 C CA . ASP A 1 80 ? 10.647 -10.937 -15.345 1.00 75.06 80 ASP A CA 1
ATOM 616 C C . ASP A 1 80 ? 10.553 -10.040 -16.584 1.00 75.06 80 ASP A C 1
ATOM 618 O O . ASP A 1 80 ? 11.091 -10.382 -17.634 1.00 75.06 80 ASP A O 1
ATOM 622 N N . LEU A 1 81 ? 9.948 -8.854 -16.459 1.00 71.25 81 LEU A N 1
ATOM 623 C CA . LEU A 1 81 ? 9.893 -7.862 -17.534 1.00 71.25 81 LEU A CA 1
ATOM 624 C C . LEU A 1 81 ? 11.285 -7.356 -17.918 1.00 71.25 81 LEU A C 1
ATOM 626 O O . LEU A 1 81 ? 11.561 -7.246 -19.108 1.00 71.25 81 LEU A O 1
ATOM 630 N N . GLN A 1 82 ? 12.178 -7.110 -16.953 1.00 70.69 82 GLN A N 1
ATOM 631 C CA . GLN A 1 82 ? 13.580 -6.789 -17.245 1.00 70.69 82 GLN A CA 1
ATOM 632 C C . GLN A 1 82 ? 14.266 -7.920 -18.022 1.00 70.69 82 GLN A C 1
ATOM 634 O O . GLN A 1 82 ? 14.947 -7.666 -19.014 1.00 70.69 82 GLN A O 1
ATOM 639 N N . ALA A 1 83 ? 14.079 -9.174 -17.604 1.00 72.31 83 ALA A N 1
ATOM 640 C CA . ALA A 1 83 ? 14.695 -10.327 -18.254 1.00 72.31 83 ALA A CA 1
ATOM 641 C C . ALA A 1 83 ? 14.145 -10.559 -19.672 1.00 72.31 83 ALA A C 1
ATOM 643 O O . ALA A 1 83 ? 14.906 -10.868 -20.591 1.00 72.31 83 ALA A O 1
ATOM 644 N N . ILE A 1 84 ? 12.833 -10.392 -19.864 1.00 69.56 84 ILE A N 1
ATOM 645 C CA . ILE A 1 84 ? 12.177 -10.476 -21.173 1.00 69.56 84 ILE A CA 1
ATOM 646 C C . ILE A 1 84 ? 12.652 -9.333 -22.071 1.00 69.56 84 ILE A C 1
ATOM 648 O O . ILE A 1 84 ? 13.042 -9.590 -23.207 1.00 69.56 84 ILE A O 1
ATOM 652 N N . ALA A 1 85 ? 12.677 -8.096 -21.571 1.00 66.88 85 ALA A N 1
ATOM 653 C CA . ALA A 1 85 ? 13.172 -6.946 -22.316 1.00 66.88 85 ALA A CA 1
ATOM 654 C C . ALA A 1 85 ? 14.630 -7.140 -22.744 1.00 66.88 85 ALA A C 1
ATOM 656 O O . ALA A 1 85 ? 14.932 -6.995 -23.923 1.00 66.88 85 ALA A O 1
ATOM 657 N N . GLY A 1 86 ? 15.512 -7.579 -21.841 1.00 66.94 86 GLY A N 1
ATOM 658 C CA . GLY A 1 86 ? 16.908 -7.877 -22.178 1.00 66.94 86 GLY A CA 1
ATOM 659 C C . GLY A 1 86 ? 17.061 -8.937 -23.279 1.00 66.94 86 GLY A C 1
ATOM 660 O O . GLY A 1 86 ? 17.959 -8.834 -24.110 1.00 66.94 86 GLY A O 1
ATOM 661 N N . ARG A 1 87 ? 16.157 -9.927 -23.340 1.00 69.88 87 ARG A N 1
ATOM 662 C CA . ARG A 1 87 ? 16.135 -10.962 -24.394 1.00 69.88 87 ARG A CA 1
ATOM 663 C C . ARG A 1 87 ? 15.491 -10.503 -25.704 1.00 69.88 87 ARG A C 1
ATOM 665 O O . ARG A 1 87 ? 15.884 -10.975 -26.760 1.00 69.88 87 ARG A O 1
ATOM 672 N N . LEU A 1 88 ? 14.489 -9.625 -25.660 1.00 66.56 88 LEU A N 1
ATOM 673 C CA . LEU A 1 88 ? 13.849 -9.068 -26.862 1.00 66.56 88 LEU A CA 1
ATOM 674 C C . LEU A 1 88 ? 14.716 -7.991 -27.524 1.00 66.56 88 LEU A C 1
ATOM 676 O O . LEU A 1 88 ? 14.668 -7.815 -28.741 1.00 66.56 88 LEU A O 1
ATOM 680 N N . LEU A 1 89 ? 15.508 -7.282 -26.721 1.00 63.66 89 LEU A N 1
ATOM 681 C CA . LEU A 1 89 ? 16.395 -6.210 -27.155 1.00 63.66 89 LEU A CA 1
ATOM 682 C C . LEU A 1 89 ? 17.778 -6.690 -27.587 1.00 63.66 89 LEU A C 1
ATOM 684 O O . LEU A 1 89 ? 18.548 -5.876 -28.089 1.00 63.66 89 LEU A O 1
ATOM 688 N N . SER A 1 90 ? 18.093 -7.987 -27.476 1.00 60.38 90 SER A N 1
ATOM 689 C CA . SER A 1 90 ? 19.311 -8.582 -28.043 1.00 60.38 90 SER A CA 1
ATOM 690 C C . SER A 1 90 ? 19.254 -8.624 -29.585 1.00 60.38 90 SER A C 1
ATOM 692 O O . SER A 1 90 ? 19.324 -9.691 -30.195 1.00 60.38 90 SER A O 1
ATOM 694 N N . GLY A 1 91 ? 19.055 -7.458 -30.209 1.00 61.72 91 GLY A N 1
ATOM 695 C CA . GLY A 1 91 ? 18.798 -7.252 -31.634 1.00 61.72 91 GLY A CA 1
ATOM 696 C C . GLY A 1 91 ? 18.046 -5.957 -32.002 1.00 61.72 91 GLY A C 1
ATOM 697 O O . GLY A 1 91 ? 17.907 -5.690 -33.192 1.00 61.72 91 GLY A O 1
ATOM 698 N N . GLN A 1 92 ? 17.570 -5.144 -31.044 1.00 59.81 92 GLN A N 1
ATOM 699 C CA . GLN A 1 92 ? 16.924 -3.842 -31.309 1.00 59.81 92 GLN A CA 1
ATOM 700 C C . GLN A 1 92 ? 17.692 -2.690 -30.640 1.00 59.81 92 GLN A C 1
ATOM 702 O O . GLN A 1 92 ? 18.379 -2.898 -29.648 1.00 59.81 92 GLN A O 1
ATOM 707 N N . GLY A 1 93 ? 17.618 -1.494 -31.236 1.00 64.81 93 GLY A N 1
ATOM 708 C CA . GLY A 1 93 ? 18.535 -0.373 -30.989 1.00 64.81 93 GLY A CA 1
ATOM 709 C C . GLY A 1 93 ? 18.619 0.145 -29.546 1.00 64.81 93 GLY A C 1
ATOM 710 O O . GLY A 1 93 ? 17.660 0.090 -28.778 1.00 64.81 93 GLY A O 1
ATOM 711 N N . GLU A 1 94 ? 19.784 0.718 -29.240 1.00 68.75 94 GLU A N 1
ATOM 712 C CA . GLU A 1 94 ? 20.258 1.231 -27.942 1.00 68.75 94 GLU A CA 1
ATOM 713 C C . GLU A 1 94 ? 19.227 2.097 -27.187 1.00 68.75 94 GLU A C 1
ATOM 715 O O . GLU A 1 94 ? 19.038 1.935 -25.986 1.00 68.75 94 GLU A O 1
ATOM 720 N N . ALA A 1 95 ? 18.457 2.922 -27.905 1.00 65.75 95 ALA A N 1
ATOM 721 C CA . ALA A 1 95 ? 17.460 3.825 -27.323 1.00 65.75 95 ALA A CA 1
ATOM 722 C C . ALA A 1 95 ? 16.278 3.117 -26.623 1.00 65.75 95 ALA A C 1
ATOM 724 O O . ALA A 1 95 ? 15.716 3.650 -25.667 1.00 65.75 95 ALA A O 1
ATOM 725 N N . ILE A 1 96 ? 15.875 1.921 -27.077 1.00 64.31 96 ILE A N 1
ATOM 726 C CA . ILE A 1 96 ? 14.792 1.161 -26.421 1.00 64.31 96 ILE A CA 1
ATOM 727 C C . ILE A 1 96 ? 15.328 0.475 -25.155 1.00 64.31 96 ILE A C 1
ATOM 729 O O . ILE A 1 96 ? 14.610 0.371 -24.160 1.00 64.31 96 ILE A O 1
ATOM 733 N N . ALA A 1 97 ? 16.596 0.053 -25.167 1.00 65.25 97 ALA A N 1
ATOM 734 C CA . ALA A 1 97 ? 17.264 -0.488 -23.988 1.00 65.25 97 ALA A CA 1
ATOM 735 C C . ALA A 1 97 ? 17.432 0.575 -22.895 1.00 65.25 97 ALA A C 1
ATOM 737 O O . ALA A 1 97 ? 17.042 0.320 -21.758 1.00 65.25 97 ALA A O 1
ATOM 738 N N . GLU A 1 98 ? 17.885 1.781 -23.251 1.00 65.12 98 GLU A N 1
ATOM 739 C CA . GLU A 1 98 ? 18.009 2.915 -22.322 1.00 65.12 98 GLU A CA 1
ATOM 740 C C . GLU A 1 98 ? 16.673 3.284 -21.665 1.00 65.12 98 GLU A C 1
ATOM 742 O O . GLU A 1 98 ? 16.603 3.421 -20.446 1.00 65.12 98 GLU A O 1
ATOM 747 N N . ALA A 1 99 ? 15.584 3.370 -22.438 1.00 62.97 99 ALA A N 1
ATOM 748 C CA . ALA A 1 99 ? 14.266 3.699 -21.894 1.00 62.97 99 ALA A CA 1
ATOM 749 C C . ALA A 1 99 ? 13.745 2.624 -20.920 1.00 62.97 99 ALA A C 1
ATOM 751 O O . ALA A 1 99 ? 13.126 2.937 -19.904 1.00 62.97 99 ALA A O 1
ATOM 752 N N . ILE A 1 100 ? 13.995 1.339 -21.191 1.00 62.78 100 ILE A N 1
ATOM 753 C CA . ILE A 1 100 ? 13.616 0.267 -20.261 1.00 62.78 100 ILE A CA 1
ATOM 754 C C . ILE A 1 100 ? 14.525 0.265 -19.028 1.00 62.78 100 ILE A C 1
ATOM 756 O O . ILE A 1 100 ? 14.051 -0.007 -17.927 1.00 62.78 100 ILE A O 1
ATOM 760 N N . GLU A 1 101 ? 15.803 0.593 -19.167 1.00 65.12 101 GLU A N 1
ATOM 761 C CA . GLU A 1 101 ? 16.732 0.682 -18.043 1.00 65.12 101 GLU A CA 1
ATOM 762 C C . GLU A 1 101 ? 16.430 1.879 -17.129 1.00 65.12 101 GLU A C 1
ATOM 764 O O . GLU A 1 101 ? 16.442 1.732 -15.910 1.00 65.12 101 GLU A O 1
ATOM 769 N N . GLU A 1 102 ? 16.029 3.020 -17.687 1.00 64.44 102 GLU A N 1
ATOM 770 C CA . GLU A 1 102 ? 15.596 4.195 -16.925 1.00 64.44 102 GLU A CA 1
ATOM 771 C C . GLU A 1 102 ? 14.318 3.925 -16.110 1.00 64.44 102 GLU A C 1
ATOM 773 O O . GLU A 1 102 ? 14.202 4.347 -14.956 1.00 64.44 102 GLU A O 1
ATOM 778 N N . PHE A 1 103 ? 13.356 3.194 -16.685 1.00 58.59 103 PHE A N 1
ATOM 779 C CA . PHE A 1 103 ? 12.063 2.936 -16.040 1.00 58.59 103 PHE A CA 1
ATOM 780 C C . PHE A 1 103 ? 12.030 1.671 -15.183 1.00 58.59 103 PHE A C 1
ATOM 782 O O . PHE A 1 103 ? 11.356 1.628 -14.150 1.00 58.59 103 PHE A O 1
ATOM 789 N N . TYR A 1 104 ? 12.723 0.622 -15.614 1.00 59.06 104 TYR A N 1
ATOM 790 C CA . TYR A 1 104 ? 12.690 -0.688 -14.980 1.00 59.06 104 TYR A CA 1
ATOM 791 C C . TYR A 1 104 ? 14.046 -1.115 -14.439 1.00 59.06 104 TYR A C 1
ATOM 793 O O . TYR A 1 104 ? 14.042 -1.862 -13.464 1.00 59.06 104 TYR A O 1
ATOM 801 N N . GLY A 1 105 ? 15.175 -0.657 -14.979 1.00 58.91 105 GLY A N 1
ATOM 802 C CA . GLY A 1 105 ? 16.541 -1.018 -14.569 1.00 58.91 105 GLY A CA 1
ATOM 803 C C . GLY A 1 105 ? 16.970 -0.504 -13.185 1.00 58.91 105 GLY A C 1
ATOM 804 O O . GLY A 1 105 ? 16.427 0.455 -12.651 1.00 58.91 105 GLY A O 1
ATOM 805 N N . GLY A 1 106 ? 17.921 -1.197 -12.550 1.00 65.75 106 GLY A N 1
ATOM 806 C CA . GLY A 1 106 ? 18.759 -0.684 -11.447 1.00 65.75 106 GLY A CA 1
ATOM 807 C C . GLY A 1 106 ? 18.145 -0.425 -10.060 1.00 65.75 106 GLY A C 1
ATOM 808 O O . GLY A 1 106 ? 18.881 -0.410 -9.076 1.00 65.75 106 GLY A O 1
ATOM 809 N N . VAL A 1 107 ? 16.830 -0.233 -9.916 1.00 74.00 107 VAL A N 1
ATOM 810 C CA . VAL A 1 107 ? 16.250 0.120 -8.604 1.00 74.00 107 VAL A CA 1
ATOM 811 C C . VAL A 1 107 ? 16.109 -1.112 -7.693 1.00 74.00 107 VAL A C 1
ATOM 813 O O . VAL A 1 107 ? 15.524 -2.098 -8.153 1.00 74.00 107 VAL A O 1
ATOM 816 N N . PRO A 1 108 ? 16.562 -1.086 -6.422 1.00 83.50 108 PRO A N 1
ATOM 817 C CA . PRO A 1 108 ? 16.445 -2.230 -5.517 1.00 83.50 108 PRO A CA 1
ATOM 818 C C . PRO A 1 108 ? 15.008 -2.744 -5.364 1.00 83.50 108 PRO A C 1
ATOM 820 O O . PRO A 1 108 ? 14.052 -1.969 -5.330 1.00 83.50 108 PRO A O 1
ATOM 823 N N . ASP A 1 109 ? 14.850 -4.056 -5.218 1.00 86.00 109 ASP A N 1
ATOM 824 C CA . ASP A 1 109 ? 13.549 -4.710 -5.033 1.00 86.00 109 ASP A CA 1
ATOM 825 C C . ASP A 1 109 ? 12.716 -4.100 -3.908 1.00 86.00 109 ASP A C 1
ATOM 827 O O . ASP A 1 109 ? 11.533 -3.822 -4.086 1.00 86.00 109 ASP A O 1
ATOM 831 N N . GLU A 1 110 ? 13.341 -3.865 -2.755 1.00 89.31 110 GLU A N 1
ATOM 832 C CA . GLU A 1 110 ? 12.651 -3.313 -1.591 1.00 89.31 110 GLU A CA 1
ATOM 833 C C . GLU A 1 110 ? 12.182 -1.874 -1.843 1.00 89.31 110 GLU A C 1
ATOM 835 O O . GLU A 1 110 ? 11.120 -1.485 -1.362 1.00 89.31 110 GLU A O 1
ATOM 840 N N . TYR A 1 111 ? 12.907 -1.100 -2.659 1.00 89.69 111 TYR A N 1
ATOM 841 C CA . TYR A 1 111 ? 12.448 0.219 -3.093 1.00 89.69 111 TYR A CA 1
ATOM 842 C C . TYR A 1 111 ? 11.162 0.096 -3.916 1.00 89.69 111 TYR A C 1
ATOM 844 O O . TYR A 1 111 ? 10.162 0.739 -3.601 1.00 89.69 111 TYR A O 1
ATOM 852 N N . ALA A 1 112 ? 11.153 -0.776 -4.930 1.00 88.44 112 ALA A N 1
ATOM 853 C CA . ALA A 1 112 ? 9.967 -0.978 -5.760 1.00 88.44 112 ALA A CA 1
ATOM 854 C C . ALA A 1 112 ? 8.788 -1.508 -4.939 1.00 88.44 112 ALA A C 1
ATOM 856 O O . ALA A 1 112 ? 7.689 -0.971 -5.036 1.00 88.44 112 ALA A O 1
ATOM 857 N N . ARG A 1 113 ? 9.030 -2.487 -4.062 1.00 93.06 113 ARG A N 1
ATOM 858 C CA . ARG A 1 113 ? 8.020 -3.024 -3.146 1.00 93.06 113 ARG A CA 1
ATOM 859 C C . ARG A 1 113 ? 7.384 -1.928 -2.296 1.00 93.06 113 ARG A C 1
ATOM 861 O O . ARG A 1 113 ? 6.167 -1.897 -2.144 1.00 93.06 113 ARG A O 1
ATOM 868 N N . ARG A 1 114 ? 8.189 -1.025 -1.733 1.00 95.38 114 ARG A N 1
ATOM 869 C CA . ARG A 1 114 ? 7.683 0.059 -0.883 1.00 95.38 114 ARG A CA 1
ATOM 870 C C . ARG A 1 114 ? 6.880 1.098 -1.652 1.00 95.38 114 ARG A C 1
ATOM 872 O O . ARG A 1 114 ? 5.895 1.594 -1.114 1.00 95.38 114 ARG A O 1
ATOM 879 N N . VAL A 1 115 ? 7.239 1.375 -2.904 1.00 94.88 115 VAL A N 1
ATOM 880 C CA . VAL A 1 115 ? 6.411 2.199 -3.797 1.00 94.88 115 VAL A CA 1
ATOM 881 C C . VAL A 1 115 ? 5.023 1.574 -3.956 1.00 94.88 115 VAL A C 1
ATOM 883 O O . VAL A 1 115 ? 4.031 2.272 -3.766 1.00 94.88 115 VAL A O 1
ATOM 886 N N . GLU A 1 116 ? 4.931 0.266 -4.218 1.00 95.69 116 GLU A N 1
ATOM 887 C CA . GLU A 1 116 ? 3.631 -0.419 -4.316 1.00 95.69 116 GLU A CA 1
ATOM 888 C C . GLU A 1 116 ? 2.831 -0.373 -3.016 1.00 95.69 116 GLU A C 1
ATOM 890 O O . GLU A 1 116 ? 1.618 -0.185 -3.043 1.00 95.69 116 GLU A O 1
ATOM 895 N N . ILE A 1 117 ? 3.505 -0.538 -1.873 1.00 98.06 117 ILE A N 1
ATOM 896 C CA . ILE A 1 117 ? 2.860 -0.477 -0.558 1.00 98.06 117 ILE A CA 1
ATOM 897 C C . ILE A 1 117 ? 2.178 0.881 -0.367 1.00 98.06 117 ILE A C 1
ATOM 899 O O . ILE A 1 117 ? 1.026 0.915 0.057 1.00 98.06 117 ILE A O 1
ATOM 903 N N . LEU A 1 118 ? 2.851 1.986 -0.709 1.00 98.00 118 LEU A N 1
ATOM 904 C CA . LEU A 1 118 ? 2.266 3.329 -0.623 1.00 98.00 118 LEU A CA 1
ATOM 905 C C . LEU A 1 118 ? 1.051 3.480 -1.540 1.00 98.00 118 LEU A C 1
ATOM 907 O O . LEU A 1 118 ? 0.019 3.974 -1.097 1.00 98.00 118 LEU A O 1
ATOM 911 N N . VAL A 1 119 ? 1.158 3.028 -2.792 1.00 97.31 119 VAL A N 1
ATOM 912 C CA . VAL A 1 119 ? 0.056 3.108 -3.765 1.00 97.31 119 VAL A CA 1
ATOM 913 C C . VAL A 1 119 ? -1.165 2.315 -3.289 1.00 97.31 119 VAL A C 1
ATOM 915 O O . VAL A 1 119 ? -2.292 2.779 -3.426 1.00 97.31 119 VAL A O 1
ATOM 918 N N . ALA A 1 120 ? -0.959 1.138 -2.695 1.00 97.69 120 ALA A N 1
ATOM 919 C CA . ALA A 1 120 ? -2.054 0.301 -2.215 1.00 97.69 120 ALA A CA 1
ATOM 920 C C . ALA A 1 120 ? -2.650 0.785 -0.877 1.00 97.69 120 ALA A C 1
ATOM 922 O O . ALA A 1 120 ? -3.857 0.667 -0.657 1.00 97.69 120 ALA A O 1
ATOM 923 N N . GLY A 1 121 ? -1.817 1.306 0.030 1.00 97.69 121 GLY A N 1
ATOM 924 C CA . GLY A 1 121 ? -2.198 1.574 1.419 1.00 97.69 121 GLY A CA 1
ATOM 925 C C . GLY A 1 121 ? -2.494 3.035 1.771 1.00 97.69 121 GLY A C 1
ATOM 926 O O . GLY A 1 121 ? -3.092 3.274 2.820 1.00 97.69 121 GLY A O 1
ATOM 927 N N . CYS A 1 122 ? -2.116 4.021 0.951 1.00 98.06 122 CYS A N 1
ATOM 928 C CA . CYS A 1 122 ? -2.459 5.428 1.200 1.00 98.06 122 CYS A CA 1
ATOM 929 C C . CYS A 1 122 ? -3.896 5.741 0.759 1.00 98.06 122 CYS A C 1
ATOM 931 O O . CYS A 1 122 ? -4.254 5.569 -0.403 1.00 98.06 122 CYS A O 1
ATOM 933 N N . VAL A 1 123 ? -4.711 6.237 1.694 1.00 97.19 123 VAL A N 1
ATOM 934 C CA . VAL A 1 123 ? -6.138 6.533 1.482 1.00 97.19 123 VAL A CA 1
ATOM 935 C C . VAL A 1 123 ? -6.369 8.027 1.275 1.00 97.19 123 VAL A C 1
ATOM 937 O O . VAL A 1 123 ? -7.106 8.415 0.372 1.00 97.19 123 VAL A O 1
ATOM 940 N N . ALA A 1 124 ? -5.741 8.874 2.096 1.00 96.06 124 ALA A N 1
ATOM 941 C CA . ALA A 1 124 ? -5.894 10.324 2.006 1.00 96.06 124 ALA A CA 1
ATOM 942 C C . ALA A 1 124 ? -4.579 11.047 2.358 1.00 96.06 124 ALA A C 1
ATOM 944 O O . ALA A 1 124 ? -4.169 10.993 3.512 1.00 96.06 124 ALA A O 1
ATOM 945 N N . PRO A 1 125 ? -3.922 11.734 1.408 1.00 95.88 125 PRO A N 1
ATOM 946 C CA . PRO A 1 125 ? -4.208 11.679 -0.024 1.00 95.88 125 PRO A CA 1
ATOM 947 C C . PRO A 1 125 ? -3.969 10.267 -0.586 1.00 95.88 125 PRO A C 1
ATOM 949 O O . PRO A 1 125 ? -3.044 9.569 -0.167 1.00 95.88 125 PRO A O 1
ATOM 952 N N . ALA A 1 126 ? -4.796 9.858 -1.550 1.00 96.81 126 ALA A N 1
ATOM 953 C CA . ALA A 1 126 ? -4.525 8.664 -2.342 1.00 96.81 126 ALA A CA 1
ATOM 954 C C . ALA A 1 126 ? -3.304 8.928 -3.233 1.00 96.81 126 ALA A C 1
ATOM 956 O O . ALA A 1 126 ? -3.227 9.968 -3.892 1.00 96.81 126 ALA A O 1
ATOM 957 N N . LEU A 1 127 ? -2.341 8.007 -3.229 1.00 96.00 127 LEU A N 1
ATOM 958 C CA . LEU A 1 127 ? -1.108 8.149 -3.996 1.00 96.00 127 LEU A CA 1
ATOM 959 C C . LEU A 1 127 ? -1.159 7.301 -5.261 1.00 96.00 127 LEU A C 1
ATOM 961 O O . LEU A 1 127 ? -1.390 6.096 -5.205 1.00 96.00 127 LEU A O 1
ATOM 965 N N . ASP A 1 128 ? -0.858 7.925 -6.394 1.00 94.50 128 ASP A N 1
ATOM 966 C CA . ASP A 1 128 ? -0.469 7.197 -7.592 1.00 94.50 128 ASP A CA 1
ATOM 967 C C . ASP A 1 128 ? 1.031 6.852 -7.554 1.00 94.50 128 ASP A C 1
ATOM 969 O O . ASP A 1 128 ? 1.806 7.315 -6.707 1.00 94.50 128 ASP A O 1
ATOM 973 N N . ARG A 1 129 ? 1.459 5.993 -8.481 1.00 91.56 129 ARG A N 1
ATOM 974 C CA . ARG A 1 129 ? 2.857 5.557 -8.558 1.00 91.56 129 ARG A CA 1
ATOM 975 C C . ARG A 1 129 ? 3.836 6.726 -8.771 1.00 91.56 129 ARG A C 1
ATOM 977 O O . ARG A 1 129 ? 4.839 6.752 -8.056 1.00 91.56 129 ARG A O 1
ATOM 984 N N . PRO A 1 130 ? 3.606 7.686 -9.692 1.00 91.25 130 PRO A N 1
ATOM 985 C CA . PRO A 1 130 ? 4.471 8.858 -9.831 1.00 91.25 130 PRO A CA 1
ATOM 986 C C . PRO A 1 130 ? 4.632 9.664 -8.535 1.00 91.25 130 PRO A C 1
ATOM 988 O O . PRO A 1 130 ? 5.755 10.048 -8.196 1.00 91.25 130 PRO A O 1
ATOM 991 N N . ALA A 1 131 ? 3.553 9.892 -7.780 1.00 95.00 131 ALA A N 1
ATOM 992 C CA . ALA A 1 131 ? 3.619 10.592 -6.501 1.00 95.00 131 ALA A CA 1
ATOM 993 C C . ALA A 1 131 ? 4.399 9.789 -5.451 1.00 95.00 131 ALA A C 1
ATOM 995 O O . ALA A 1 131 ? 5.275 10.351 -4.791 1.00 95.00 131 ALA A O 1
ATOM 996 N N . ALA A 1 132 ? 4.159 8.479 -5.342 1.00 95.62 132 ALA A N 1
ATOM 997 C CA . ALA A 1 132 ? 4.905 7.606 -4.434 1.00 95.62 132 ALA A CA 1
ATOM 998 C C . ALA A 1 132 ? 6.411 7.583 -4.763 1.00 95.62 132 ALA A C 1
ATOM 1000 O O . ALA A 1 132 ? 7.243 7.735 -3.866 1.00 95.62 132 ALA A O 1
ATOM 1001 N N . LEU A 1 133 ? 6.778 7.488 -6.047 1.00 92.81 133 LEU A N 1
ATOM 1002 C CA . LEU A 1 133 ? 8.169 7.591 -6.505 1.00 92.81 133 LEU A CA 1
ATOM 1003 C C . LEU A 1 133 ? 8.786 8.943 -6.139 1.00 92.81 133 LEU A C 1
ATOM 1005 O O . LEU A 1 133 ? 9.923 9.001 -5.674 1.00 92.81 133 LEU A O 1
ATOM 1009 N N . LYS A 1 134 ? 8.037 10.037 -6.310 1.00 92.38 134 LYS A N 1
ATOM 1010 C CA . LYS A 1 134 ? 8.495 11.386 -5.960 1.00 92.38 134 LYS A CA 1
ATOM 1011 C C . LYS A 1 134 ? 8.712 11.541 -4.454 1.00 92.38 134 LYS A C 1
ATOM 1013 O O . LYS A 1 134 ? 9.710 12.140 -4.057 1.00 92.38 134 LYS A O 1
ATOM 1018 N N . ILE A 1 135 ? 7.835 10.971 -3.626 1.00 96.31 135 ILE A N 1
ATOM 1019 C CA . ILE A 1 135 ? 8.024 10.917 -2.171 1.00 96.31 135 ILE A CA 1
ATOM 1020 C C . ILE A 1 135 ? 9.300 10.146 -1.848 1.00 96.31 135 ILE A C 1
ATOM 1022 O O . ILE A 1 135 ? 10.165 10.694 -1.183 1.00 96.31 135 ILE A O 1
ATOM 1026 N N . PHE A 1 136 ? 9.497 8.937 -2.374 1.00 94.50 136 PHE A N 1
ATOM 1027 C CA . PHE A 1 136 ? 10.726 8.186 -2.098 1.00 94.50 136 PHE A CA 1
ATOM 1028 C C . PHE A 1 136 ? 11.996 8.863 -2.627 1.00 94.50 136 PHE A C 1
ATOM 1030 O O . PHE A 1 136 ? 13.053 8.735 -2.014 1.00 94.50 136 PHE A O 1
ATOM 1037 N N . LYS A 1 137 ? 11.909 9.597 -3.742 1.00 92.06 137 LYS A N 1
ATOM 1038 C CA . LYS A 1 137 ? 13.046 10.312 -4.336 1.00 92.06 137 LYS A CA 1
ATOM 1039 C C . LYS A 1 137 ? 13.511 11.502 -3.493 1.00 92.06 137 LYS A C 1
ATOM 1041 O O . LYS A 1 137 ? 14.711 11.740 -3.416 1.00 92.06 137 LYS A O 1
ATOM 1046 N N . TYR A 1 138 ? 12.587 12.260 -2.900 1.00 95.88 138 TYR A N 1
ATOM 1047 C CA . TYR A 1 138 ? 12.908 13.526 -2.219 1.00 95.88 138 TYR A CA 1
ATOM 1048 C C . TYR A 1 138 ? 12.680 13.504 -0.700 1.00 95.88 138 TYR A C 1
ATOM 1050 O O . TYR A 1 138 ? 13.292 14.287 0.018 1.00 95.88 138 TYR A O 1
ATOM 1058 N N . PHE A 1 139 ? 11.834 12.599 -0.211 1.00 97.31 139 PHE A N 1
ATOM 1059 C CA . PHE A 1 139 ? 11.443 12.425 1.191 1.00 97.31 139 PHE A CA 1
ATOM 1060 C C . PHE A 1 139 ? 11.448 10.933 1.585 1.00 97.31 139 PHE A C 1
ATOM 1062 O O . PHE A 1 139 ? 10.417 10.393 2.001 1.00 97.31 139 PHE A O 1
ATOM 1069 N N . PRO A 1 140 ? 12.586 10.224 1.450 1.00 95.56 140 PRO A N 1
ATOM 1070 C CA . PRO A 1 140 ? 12.647 8.781 1.681 1.00 95.56 140 PRO A CA 1
ATOM 1071 C C . PRO A 1 140 ? 12.243 8.379 3.105 1.00 95.56 140 PRO A C 1
ATOM 1073 O O . PRO A 1 140 ? 11.597 7.348 3.272 1.00 95.56 140 PRO A O 1
ATOM 1076 N N . SER A 1 141 ? 12.551 9.190 4.125 1.00 96.88 141 SER A N 1
ATOM 1077 C CA . SER A 1 141 ? 12.123 8.944 5.512 1.00 96.88 141 SER A CA 1
ATOM 1078 C C . SER A 1 141 ? 10.599 8.899 5.645 1.00 96.88 141 SER A C 1
ATOM 1080 O O . SER A 1 141 ? 10.069 7.961 6.238 1.00 96.88 141 SER A O 1
ATOM 1082 N N . VAL A 1 142 ? 9.896 9.852 5.023 1.00 97.75 142 VAL A N 1
ATOM 1083 C CA . VAL A 1 142 ? 8.427 9.899 4.982 1.00 97.75 142 VAL A CA 1
ATOM 1084 C C . VAL A 1 142 ? 7.875 8.682 4.245 1.00 97.75 142 VAL A C 1
ATOM 1086 O O . VAL A 1 142 ? 6.971 8.011 4.741 1.00 97.75 142 VAL A O 1
ATOM 1089 N N . GLY A 1 143 ? 8.457 8.341 3.090 1.00 97.50 143 GLY A N 1
ATOM 1090 C CA . GLY A 1 143 ? 8.078 7.137 2.349 1.00 97.50 143 GLY A CA 1
ATOM 1091 C C . GLY A 1 143 ? 8.231 5.861 3.186 1.00 97.50 143 GLY A C 1
ATOM 1092 O O . GLY A 1 143 ? 7.337 5.015 3.211 1.00 97.50 143 GLY A O 1
ATOM 1093 N N . HIS A 1 144 ? 9.329 5.735 3.935 1.00 97.44 144 HIS A N 1
ATOM 1094 C CA . HIS A 1 144 ? 9.548 4.613 4.845 1.00 97.44 144 HIS A CA 1
ATOM 1095 C C . HIS A 1 144 ? 8.537 4.584 5.992 1.00 97.44 144 HIS A C 1
ATOM 1097 O O . HIS A 1 144 ? 7.957 3.531 6.238 1.00 97.44 144 HIS A O 1
ATOM 1103 N N . GLN A 1 145 ? 8.287 5.717 6.649 1.00 98.06 145 GLN A N 1
ATOM 1104 C CA . GLN A 1 145 ? 7.327 5.830 7.749 1.00 98.06 145 GLN A CA 1
ATOM 1105 C C . GLN A 1 145 ? 5.919 5.391 7.324 1.00 98.06 145 GLN A C 1
ATOM 1107 O O . GLN A 1 145 ? 5.283 4.602 8.023 1.00 98.06 145 GLN A O 1
ATOM 1112 N N . LEU A 1 146 ? 5.453 5.851 6.159 1.00 98.50 146 LEU A N 1
ATOM 1113 C CA . LEU A 1 146 ? 4.154 5.461 5.606 1.00 98.50 146 LEU A CA 1
ATOM 1114 C C . LEU A 1 146 ? 4.103 3.960 5.297 1.00 98.50 146 LEU A C 1
ATOM 1116 O O . LEU A 1 146 ? 3.159 3.280 5.697 1.00 98.50 146 LEU A O 1
ATOM 1120 N N . ALA A 1 147 ? 5.135 3.424 4.637 1.00 98.19 147 ALA A N 1
ATOM 1121 C CA . ALA A 1 147 ? 5.202 2.003 4.303 1.00 98.19 147 ALA A CA 1
ATOM 1122 C C . ALA A 1 147 ? 5.216 1.107 5.554 1.00 98.19 147 ALA A C 1
ATOM 1124 O O . ALA A 1 147 ? 4.495 0.112 5.602 1.00 98.19 147 ALA A O 1
ATOM 1125 N N . GLU A 1 148 ? 6.001 1.461 6.576 1.00 98.31 148 GLU A N 1
ATOM 1126 C CA . GLU A 1 148 ? 6.041 0.732 7.850 1.00 98.31 148 GLU A CA 1
ATOM 1127 C C . GLU A 1 148 ? 4.698 0.783 8.572 1.00 98.31 148 GLU A C 1
ATOM 1129 O O . GLU A 1 148 ? 4.235 -0.231 9.094 1.00 98.31 148 GLU A O 1
ATOM 1134 N N . GLN A 1 149 ? 4.035 1.941 8.571 1.00 98.62 149 GLN A N 1
ATOM 1135 C CA . GLN A 1 149 ? 2.707 2.072 9.154 1.00 98.62 149 GLN A CA 1
ATOM 1136 C C . GLN A 1 149 ? 1.706 1.128 8.473 1.00 98.62 149 GLN A C 1
ATOM 1138 O O . GLN A 1 149 ? 0.975 0.415 9.160 1.00 98.62 149 GLN A O 1
ATOM 1143 N N . ILE A 1 150 ? 1.693 1.092 7.139 1.00 98.56 150 ILE A N 1
ATOM 1144 C CA . ILE A 1 150 ? 0.816 0.210 6.355 1.00 98.56 150 ILE A CA 1
ATOM 1145 C C . ILE A 1 150 ? 1.104 -1.261 6.672 1.00 98.56 150 ILE A C 1
ATOM 1147 O O . ILE A 1 150 ? 0.179 -2.036 6.932 1.00 98.56 150 ILE A O 1
ATOM 1151 N N . LEU A 1 151 ? 2.378 -1.660 6.696 1.00 98.06 151 LEU A N 1
ATOM 1152 C CA . LEU A 1 151 ? 2.767 -3.037 7.009 1.00 98.06 151 LEU A CA 1
ATOM 1153 C C . LEU A 1 151 ? 2.417 -3.424 8.448 1.00 98.06 151 LEU A C 1
ATOM 1155 O O . LEU A 1 151 ? 1.956 -4.542 8.672 1.00 98.06 151 LEU A O 1
ATOM 1159 N N . ARG A 1 152 ? 2.558 -2.503 9.407 1.00 98.31 152 ARG A N 1
ATOM 1160 C CA . ARG A 1 152 ? 2.145 -2.735 10.793 1.00 98.31 152 ARG A CA 1
ATOM 1161 C C . ARG A 1 152 ? 0.643 -2.991 10.889 1.00 98.31 152 ARG A C 1
ATOM 1163 O O . ARG A 1 152 ? 0.247 -4.022 11.421 1.00 98.31 152 ARG A O 1
ATOM 1170 N N . LEU A 1 153 ? -0.179 -2.118 10.301 1.00 98.00 153 LEU A N 1
ATOM 1171 C CA . LEU A 1 153 ? -1.638 -2.292 10.260 1.00 98.00 153 LEU A CA 1
ATOM 1172 C C . LEU A 1 153 ? -2.045 -3.594 9.557 1.00 98.00 153 LEU A C 1
ATOM 1174 O O . LEU A 1 153 ? -3.000 -4.244 9.966 1.00 98.00 153 LEU A O 1
ATOM 1178 N N . THR A 1 154 ? -1.306 -3.987 8.517 1.00 97.75 154 THR A N 1
ATOM 1179 C CA . THR A 1 154 ? -1.508 -5.267 7.820 1.00 97.75 154 THR A CA 1
ATOM 1180 C C . THR A 1 154 ? -1.239 -6.454 8.749 1.00 97.75 154 THR A C 1
ATOM 1182 O O . THR A 1 154 ? -2.025 -7.396 8.783 1.00 97.75 154 THR A O 1
ATOM 1185 N N . GLY A 1 155 ? -0.159 -6.401 9.537 1.00 96.62 155 GLY A N 1
ATOM 1186 C CA . GLY A 1 155 ? 0.190 -7.434 10.517 1.00 96.62 155 GLY A CA 1
ATOM 1187 C C . GLY A 1 155 ? -0.773 -7.521 11.707 1.00 96.62 155 GLY A C 1
ATOM 1188 O O . GLY A 1 155 ? -0.961 -8.600 12.259 1.00 96.62 155 GLY A O 1
ATOM 1189 N N . GLU A 1 156 ? -1.420 -6.412 12.076 1.00 95.56 156 GLU A N 1
ATOM 1190 C CA . GLU A 1 156 ? -2.468 -6.371 13.108 1.00 95.56 156 GLU A CA 1
ATOM 1191 C C . GLU A 1 156 ? -3.805 -6.988 12.651 1.00 95.56 156 GLU A C 1
ATOM 1193 O O . GLU A 1 156 ? -4.687 -7.234 13.478 1.00 95.56 156 GLU A O 1
ATOM 1198 N N . GLY A 1 157 ? -3.968 -7.236 11.347 1.00 93.38 157 GLY A N 1
ATOM 1199 C CA . GLY A 1 157 ? -5.188 -7.782 10.765 1.00 93.38 157 GLY A CA 1
ATOM 1200 C C . GLY A 1 157 ? -6.376 -6.813 10.779 1.00 93.38 157 GLY A C 1
ATOM 1201 O O . GLY A 1 157 ? -6.295 -5.661 11.209 1.00 93.38 157 GLY A O 1
ATOM 1202 N N . ALA A 1 158 ? -7.513 -7.286 10.273 1.00 92.19 158 ALA A N 1
ATOM 1203 C CA . ALA A 1 158 ? -8.747 -6.509 10.244 1.00 92.19 158 ALA A CA 1
ATOM 1204 C C . ALA A 1 158 ? -9.377 -6.372 11.642 1.00 92.19 158 ALA A C 1
ATOM 1206 O O . ALA A 1 158 ? -9.167 -7.196 12.532 1.00 92.19 158 ALA A O 1
ATOM 1207 N N . CYS A 1 159 ? -10.177 -5.328 11.826 1.00 89.81 159 CYS A N 1
ATOM 1208 C CA . CYS A 1 159 ? -11.039 -5.149 12.991 1.00 89.81 159 CYS A CA 1
ATOM 1209 C C . CYS A 1 159 ? -12.480 -5.568 12.667 1.00 89.81 159 CYS A C 1
ATOM 1211 O O . CYS A 1 159 ? -12.917 -5.473 11.519 1.00 89.81 159 CYS A O 1
ATOM 1213 N N . VAL A 1 160 ? -13.199 -6.057 13.679 1.00 85.62 160 VAL A N 1
ATOM 1214 C CA . VAL A 1 160 ? -14.631 -6.372 13.584 1.00 85.62 160 VAL A CA 1
ATOM 1215 C C . VAL A 1 160 ? -15.420 -5.090 13.845 1.00 85.62 160 VAL A C 1
ATOM 1217 O O . VAL A 1 160 ? -15.217 -4.451 14.876 1.00 85.62 160 VAL A O 1
ATOM 1220 N N . GLY A 1 161 ? -16.324 -4.728 12.936 1.00 73.88 161 GLY A N 1
ATOM 1221 C CA . GLY A 1 161 ? -17.126 -3.505 13.044 1.00 73.88 161 GLY A CA 1
ATOM 1222 C C . GLY A 1 161 ? -16.486 -2.294 12.358 1.00 73.88 161 GLY A C 1
ATOM 1223 O O . GLY A 1 161 ? -15.691 -2.450 11.432 1.00 73.88 161 GLY A O 1
ATOM 1224 N N . GLU A 1 162 ? -16.891 -1.084 12.754 1.00 57.62 162 GLU A N 1
ATOM 1225 C CA . GLU A 1 162 ? -16.309 0.153 12.220 1.00 57.62 162 GLU A CA 1
ATOM 1226 C C . GLU A 1 162 ? -14.878 0.324 12.732 1.00 57.62 162 GLU A C 1
ATOM 1228 O O . GLU A 1 162 ? -14.622 0.238 13.936 1.00 57.62 162 GLU A O 1
ATOM 1233 N N . SER A 1 163 ? -13.935 0.569 11.822 1.00 57.25 163 SER A N 1
ATOM 1234 C CA . SER A 1 163 ? -12.563 0.890 12.201 1.00 57.25 163 SER A CA 1
ATOM 1235 C C . SER A 1 163 ? -12.555 2.112 13.118 1.00 57.25 163 SER A C 1
ATOM 1237 O O . SER A 1 163 ? -12.969 3.195 12.710 1.00 57.25 163 SER A O 1
ATOM 1239 N N . SER A 1 164 ? -12.030 1.968 14.334 1.00 49.91 164 SER A N 1
ATOM 1240 C CA . SER A 1 164 ? -11.933 3.030 15.348 1.00 49.91 164 SER A CA 1
ATOM 1241 C C . SER A 1 164 ? -10.945 4.161 15.002 1.00 49.91 164 SER A C 1
ATOM 1243 O O . SER A 1 164 ? -10.582 4.962 15.860 1.00 49.91 164 SER A O 1
ATOM 1245 N N . GLY A 1 165 ? -10.526 4.268 13.740 1.00 49.03 165 GLY A N 1
ATOM 1246 C CA . GLY A 1 165 ? -9.715 5.356 13.206 1.00 49.03 165 GLY A CA 1
ATOM 1247 C C . GLY A 1 165 ? -10.568 6.355 12.432 1.00 49.03 165 GLY A C 1
ATOM 1248 O O . GLY A 1 165 ? -10.543 6.362 11.204 1.00 49.03 165 GLY A O 1
ATOM 1249 N N . CYS A 1 166 ? -11.314 7.200 13.144 1.00 37.59 166 CYS A N 1
ATOM 1250 C CA . CYS A 1 166 ? -11.887 8.425 12.589 1.00 37.59 166 CYS A CA 1
ATOM 1251 C C . CYS A 1 166 ? -11.598 9.578 13.554 1.00 37.59 166 CYS A C 1
ATOM 1253 O O . CYS A 1 166 ? -11.986 9.533 14.721 1.00 37.59 166 CYS A O 1
ATOM 1255 N N . GLY A 1 167 ? -10.866 10.577 13.056 1.00 40.28 167 GLY A N 1
ATOM 1256 C CA . GLY A 1 167 ? -10.345 11.704 13.815 1.00 40.28 167 GLY A CA 1
ATOM 1257 C C . GLY A 1 167 ? -11.420 12.473 14.575 1.00 40.28 167 GLY A C 1
ATOM 1258 O O . GLY A 1 167 ? -12.338 13.051 13.993 1.00 40.28 167 GLY A O 1
ATOM 1259 N N . GLY A 1 168 ? -11.251 12.547 15.894 1.00 35.28 168 GLY A N 1
ATOM 1260 C CA . GLY A 1 168 ? -11.828 13.631 16.671 1.00 35.28 168 GLY A CA 1
ATOM 1261 C C . GLY A 1 168 ? -11.122 14.921 16.272 1.00 35.28 168 GLY A C 1
ATOM 1262 O O . GLY A 1 168 ? -9.970 15.140 16.638 1.00 35.28 168 GLY A O 1
ATOM 1263 N N . THR A 1 169 ? -11.791 15.772 15.499 1.00 48.66 169 THR A N 1
ATOM 1264 C CA . THR A 1 169 ? -11.376 17.168 15.344 1.00 48.66 169 THR A CA 1
ATOM 1265 C C . THR A 1 169 ? -11.409 17.814 16.735 1.00 48.66 169 THR A C 1
ATOM 1267 O O . THR A 1 169 ? -12.485 17.833 17.338 1.00 48.66 169 THR A O 1
ATOM 1270 N N . PRO A 1 170 ? -10.299 18.331 17.299 1.00 44.12 170 PRO A N 1
ATOM 1271 C CA . PRO A 1 170 ? -10.418 19.181 18.470 1.00 44.12 170 PRO A CA 1
ATOM 1272 C C . PRO A 1 170 ? -11.178 20.437 18.044 1.00 44.12 170 PRO A C 1
ATOM 1274 O O . PRO A 1 170 ? -10.791 21.118 17.093 1.00 44.12 170 PRO A O 1
ATOM 1277 N N . ALA A 1 171 ? -12.291 20.715 18.720 1.00 41.78 171 ALA A N 1
ATOM 1278 C CA . ALA A 1 171 ? -12.989 21.980 18.579 1.00 41.78 171 ALA A CA 1
ATOM 1279 C C . ALA A 1 171 ? -12.001 23.107 18.912 1.00 41.78 171 ALA A C 1
ATOM 1281 O O . ALA A 1 171 ? -11.457 23.149 20.016 1.00 41.78 171 ALA A O 1
ATOM 1282 N N . SER A 1 172 ? -11.745 23.996 17.952 1.00 48.34 172 SER A N 1
ATOM 1283 C CA . SER A 1 172 ? -10.994 25.223 18.197 1.00 48.34 172 SER A CA 1
ATOM 1284 C C . SER A 1 172 ? -11.704 26.015 19.292 1.00 48.34 172 SER A C 1
ATOM 1286 O O . SER A 1 172 ? -12.803 26.524 19.084 1.00 48.34 172 SER A O 1
ATOM 1288 N N . ALA A 1 173 ? -11.085 26.098 20.468 1.00 42.28 173 ALA A N 1
ATOM 1289 C CA . ALA A 1 173 ? -11.493 27.024 21.508 1.00 42.28 173 ALA A CA 1
ATOM 1290 C C . ALA A 1 173 ? -11.063 28.433 21.079 1.00 42.28 173 ALA A C 1
ATOM 1292 O O . ALA A 1 173 ? -9.872 28.720 20.968 1.00 42.28 173 ALA A O 1
ATOM 1293 N N . THR A 1 174 ? -12.038 29.292 20.799 1.00 42.28 174 THR A N 1
ATOM 1294 C CA . THR A 1 174 ? -11.839 30.738 20.700 1.00 42.28 174 THR A CA 1
ATOM 1295 C C . THR A 1 174 ? -11.854 31.309 22.114 1.00 42.28 174 THR A C 1
ATOM 1297 O O . THR A 1 174 ? -12.897 31.276 22.767 1.00 42.28 174 THR A O 1
ATOM 1300 N N . THR A 1 175 ? -10.714 31.835 22.556 1.00 40.34 175 THR A N 1
ATOM 1301 C CA . THR A 1 175 ? -10.624 32.850 23.612 1.00 40.34 175 THR A CA 1
ATOM 1302 C C . THR A 1 175 ? -9.807 34.006 23.067 1.00 40.34 175 THR A C 1
ATOM 1304 O O . THR A 1 175 ? -8.767 33.720 22.430 1.00 40.34 175 THR A O 1
#

Foldseek 3Di:
DDDDDDDDDDDDDDDDPPPPPPDDPPVCVVPFDWDWAKDKDFDVVCVVVDDPPDTRIWIWTAADPCLLVVLVVQLVVLVVVLVVQVVVCPPPDPVSVVVNCVVRNDDDSVLSSLLSLQQRITDVVRDDSVRLVVCCVPPVVVSVRRSVVRVVSNVVGTDTDDHPPDDDDPDDDDD